Protein AF-A0A1F7H9Z7-F1 (afdb_monomer_lite)

Foldseek 3Di:
DDDPPPPPPDDDQDPCLVVQVVVCVVDPDDDLVVCCVPVVDDSVVSVVSVVVVVVVVVD

InterPro domains:
  IPR036388 Winged helix-like DNA-binding domain superfamily [G3DSA:1.10.10.10] (3-57)
  IPR036390 Winged helix DNA-binding domain superfamily [SSF46785] (11-56)

pLDDT: mean 83.87, std 16.98, range [46.38, 96.81]

Structure (mmCIF, N/CA/C/O backbone):
data_AF-A0A1F7H9Z7-F1
#
_entry.id   AF-A0A1F7H9Z7-F1
#
loop_
_atom_site.group_PDB
_atom_site.id
_atom_site.type_symbol
_atom_site.label_atom_id
_atom_site.label_alt_id
_atom_site.label_comp_id
_atom_site.label_asym_id
_atom_site.label_entity_id
_atom_site.label_seq_id
_atom_site.pdbx_PDB_ins_code
_atom_site.Cartn_x
_atom_site.Cartn_y
_atom_site.Cartn_z
_atom_site.occupancy
_atom_site.B_iso_or_equiv
_atom_site.auth_seq_id
_a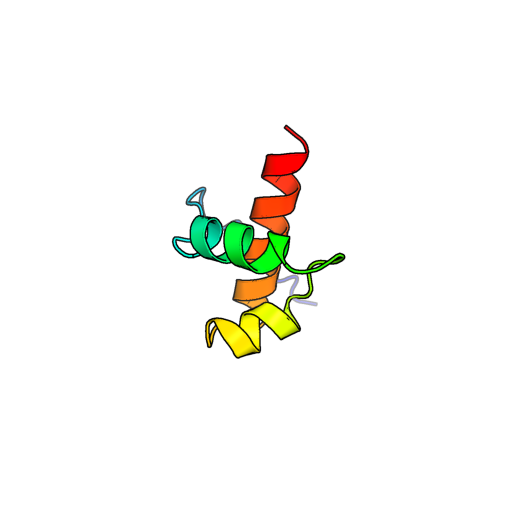tom_site.auth_comp_id
_atom_site.auth_asym_id
_atom_site.auth_atom_id
_atom_site.pdbx_PDB_model_num
ATOM 1 N N . MET A 1 1 ? 18.412 -26.276 -5.181 1.00 48.09 1 MET A N 1
ATOM 2 C CA . MET A 1 1 ? 17.648 -25.096 -4.714 1.00 48.09 1 MET A CA 1
ATOM 3 C C . MET A 1 1 ? 17.315 -24.215 -5.912 1.00 48.09 1 MET A C 1
ATOM 5 O O . MET A 1 1 ? 18.222 -23.638 -6.496 1.00 48.09 1 MET A O 1
ATOM 9 N N . LYS A 1 2 ? 16.054 -24.169 -6.365 1.00 46.38 2 LYS A N 1
ATOM 10 C CA . LYS A 1 2 ? 15.671 -23.333 -7.516 1.00 46.38 2 LYS A CA 1
ATOM 11 C C . LYS A 1 2 ? 15.427 -21.902 -7.036 1.00 46.38 2 LYS A C 1
ATOM 13 O O . LYS A 1 2 ? 14.358 -21.603 -6.513 1.00 46.38 2 LYS A O 1
ATOM 18 N N . GLN A 1 3 ? 16.422 -21.033 -7.210 1.00 52.16 3 GLN A N 1
ATOM 19 C CA . GLN A 1 3 ? 16.253 -19.588 -7.073 1.00 52.16 3 GLN A CA 1
ATOM 20 C C . GLN A 1 3 ? 15.239 -19.124 -8.127 1.00 52.16 3 GLN A C 1
ATOM 22 O O . GLN A 1 3 ? 15.543 -19.059 -9.319 1.00 52.16 3 GLN A O 1
ATOM 27 N N . LYS A 1 4 ? 14.004 -18.837 -7.707 1.00 49.00 4 LYS A N 1
ATOM 28 C CA . LYS A 1 4 ? 13.042 -18.141 -8.562 1.00 49.00 4 LYS A CA 1
ATOM 29 C C . LYS A 1 4 ? 13.485 -16.685 -8.631 1.00 49.00 4 LYS A C 1
ATOM 31 O O . LYS A 1 4 ? 13.183 -15.906 -7.734 1.00 49.00 4 LYS A O 1
ATOM 36 N N . LYS A 1 5 ? 14.220 -16.344 -9.696 1.00 46.56 5 LYS A N 1
ATOM 37 C CA . LYS A 1 5 ? 14.455 -14.962 -10.126 1.00 46.56 5 LYS A CA 1
ATOM 38 C C . LYS A 1 5 ? 13.105 -14.246 -10.132 1.00 46.56 5 LYS A C 1
ATOM 40 O O . LYS A 1 5 ? 12.238 -14.561 -10.949 1.00 46.56 5 LYS A O 1
ATOM 45 N N . SER A 1 6 ? 12.910 -13.335 -9.185 1.00 50.22 6 SER A N 1
ATOM 46 C CA . SER A 1 6 ? 11.775 -12.424 -9.150 1.00 50.22 6 SER A CA 1
ATOM 47 C C . SER A 1 6 ? 11.862 -11.553 -10.393 1.00 50.22 6 SER A C 1
ATOM 49 O O . SER A 1 6 ? 12.632 -10.600 -10.450 1.00 50.22 6 SER A O 1
ATOM 51 N N . LYS A 1 7 ? 11.123 -11.976 -11.417 1.00 46.72 7 LYS A N 1
ATOM 52 C CA . LYS A 1 7 ? 10.914 -11.290 -12.684 1.00 46.72 7 LYS A CA 1
ATOM 53 C C . LYS A 1 7 ? 10.524 -9.846 -12.358 1.00 46.72 7 LYS A C 1
ATOM 55 O O . LYS A 1 7 ? 9.439 -9.613 -11.825 1.00 46.72 7 LYS A O 1
ATOM 60 N N . THR A 1 8 ? 11.437 -8.911 -12.603 1.00 50.09 8 THR A N 1
ATOM 61 C CA . THR A 1 8 ? 11.181 -7.472 -12.589 1.00 50.09 8 THR A CA 1
ATOM 62 C C . THR A 1 8 ? 10.108 -7.225 -13.640 1.00 50.09 8 THR A C 1
ATOM 64 O O . THR A 1 8 ? 10.377 -7.228 -14.836 1.00 50.09 8 THR A O 1
ATOM 67 N N . ILE A 1 9 ? 8.856 -7.176 -13.200 1.00 55.38 9 ILE A N 1
ATOM 68 C CA . ILE A 1 9 ? 7.719 -6.849 -14.051 1.00 55.38 9 ILE A CA 1
ATOM 69 C C . ILE A 1 9 ? 7.768 -5.342 -14.283 1.00 55.38 9 ILE A C 1
ATOM 71 O O . ILE A 1 9 ? 7.525 -4.567 -13.366 1.00 55.38 9 ILE A O 1
ATOM 75 N N . ASN A 1 10 ? 8.219 -4.987 -15.484 1.00 50.44 10 ASN A N 1
ATOM 76 C CA . ASN A 1 10 ? 8.027 -3.735 -16.208 1.00 50.44 10 ASN A CA 1
ATOM 77 C C . ASN A 1 10 ? 7.235 -2.651 -15.459 1.00 50.44 10 ASN A C 1
ATOM 79 O O . ASN A 1 10 ? 6.020 -2.749 -15.360 1.00 50.44 10 ASN A O 1
ATOM 83 N N . GLY A 1 11 ? 7.961 -1.642 -14.966 1.00 63.16 11 GLY A N 1
ATOM 84 C CA . GLY A 1 11 ? 7.829 -0.208 -15.285 1.00 63.16 11 GLY A CA 1
ATOM 85 C C . GLY A 1 11 ? 6.504 0.545 -15.141 1.00 63.16 11 GLY A C 1
ATOM 86 O O . GLY A 1 11 ? 6.556 1.768 -15.070 1.00 63.16 11 GLY A O 1
ATOM 87 N N . GLU A 1 12 ? 5.351 -0.111 -15.089 1.00 78.50 12 GLU A N 1
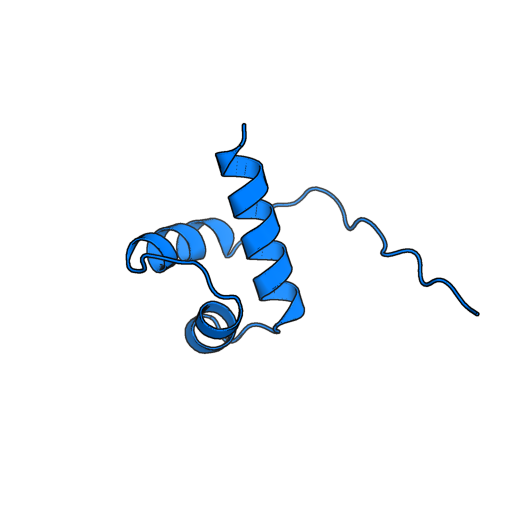ATOM 88 C CA . GLU A 1 12 ? 4.064 0.567 -14.965 1.00 78.50 12 GLU A CA 1
ATOM 89 C C . GLU A 1 12 ? 3.659 0.679 -13.495 1.00 78.50 12 GLU A C 1
ATOM 91 O O . GLU A 1 12 ? 3.666 -0.290 -12.724 1.00 78.50 12 GLU A O 1
ATOM 96 N N . MET A 1 13 ? 3.349 1.911 -13.101 1.00 85.62 13 MET A N 1
ATOM 97 C CA . MET A 1 13 ? 2.787 2.230 -11.797 1.00 85.62 13 MET A CA 1
ATOM 98 C C . MET A 1 13 ? 1.446 1.505 -11.648 1.00 85.62 13 MET A C 1
ATOM 100 O O . MET A 1 13 ? 0.642 1.492 -12.581 1.00 85.62 13 MET A O 1
ATOM 104 N N . ASP A 1 14 ? 1.203 0.866 -10.500 1.00 92.56 14 ASP A N 1
ATOM 105 C CA . ASP A 1 14 ? -0.083 0.203 -10.284 1.00 92.56 14 ASP A CA 1
ATOM 106 C C . ASP A 1 14 ? -1.205 1.263 -10.333 1.00 92.56 14 ASP A C 1
ATOM 108 O O . ASP A 1 14 ? -1.073 2.307 -9.689 1.00 92.56 14 ASP A O 1
ATOM 112 N N . PRO A 1 15 ? -2.316 1.026 -11.056 1.00 93.62 15 PRO A N 1
ATOM 113 C CA . PRO A 1 15 ? -3.390 2.011 -11.198 1.00 93.62 15 PRO A CA 1
ATOM 114 C C . PRO A 1 15 ? -3.994 2.481 -9.872 1.00 93.62 15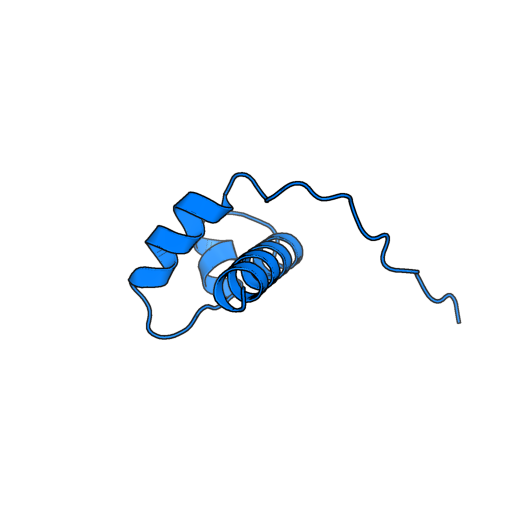 PRO A C 1
ATOM 116 O O . PRO A 1 15 ? -4.575 3.558 -9.813 1.00 93.62 15 PRO A O 1
ATOM 119 N N . LEU A 1 16 ? -3.865 1.682 -8.807 1.00 94.56 16 LEU A N 1
ATOM 120 C CA . LEU A 1 16 ? -4.368 2.033 -7.480 1.00 94.56 16 LEU A CA 1
ATOM 121 C C . LEU A 1 16 ? -3.431 2.965 -6.700 1.00 94.56 16 LEU A C 1
ATOM 123 O O . LEU A 1 16 ? -3.822 3.434 -5.636 1.00 94.56 16 LEU A O 1
ATOM 127 N N . VAL A 1 17 ? -2.210 3.237 -7.177 1.00 92.88 17 VAL A N 1
ATOM 128 C CA . VAL A 1 17 ? -1.227 4.070 -6.459 1.00 92.88 17 VAL A CA 1
ATOM 129 C C . VAL A 1 17 ? -1.790 5.439 -6.054 1.00 92.88 17 VAL A C 1
ATOM 131 O O . VAL A 1 17 ? -1.679 5.752 -4.868 1.00 92.88 17 VAL A O 1
ATOM 134 N N . PRO A 1 18 ? -2.453 6.224 -6.931 1.00 93.38 18 PRO A N 1
ATOM 135 C CA . PRO A 1 18 ? -2.998 7.529 -6.549 1.00 93.38 18 PRO A CA 1
ATOM 136 C C . PRO A 1 18 ? -4.004 7.439 -5.391 1.00 93.38 18 PRO A C 1
ATOM 138 O O . PRO A 1 18 ? -3.854 8.114 -4.373 1.00 93.38 18 PRO A O 1
ATOM 141 N N . GLU A 1 19 ? -4.978 6.530 -5.492 1.00 94.94 19 GLU A N 1
ATOM 142 C CA . GLU A 1 19 ? -5.997 6.327 -4.453 1.00 94.94 19 GLU A CA 1
ATOM 143 C C . GLU A 1 19 ? -5.392 5.805 -3.143 1.00 94.94 19 GLU A C 1
ATOM 145 O O . GLU A 1 19 ? -5.825 6.154 -2.042 1.00 94.94 19 GLU A O 1
ATOM 150 N N . VAL A 1 20 ? -4.375 4.948 -3.246 1.00 94.81 20 VAL A N 1
ATOM 151 C CA . VAL A 1 20 ? -3.669 4.395 -2.093 1.00 94.81 20 VAL A CA 1
ATOM 152 C C . VAL A 1 20 ? -2.886 5.485 -1.367 1.00 94.81 20 VAL A C 1
ATOM 154 O O . VAL A 1 20 ? -2.910 5.504 -0.138 1.00 94.81 20 VAL A O 1
ATOM 157 N N . VAL A 1 21 ? -2.234 6.405 -2.082 1.00 92.88 21 VAL A N 1
ATOM 158 C CA . VAL A 1 21 ? -1.533 7.548 -1.477 1.00 92.88 21 VAL A CA 1
ATOM 159 C C . VAL A 1 21 ? -2.508 8.416 -0.685 1.00 92.88 21 VAL A C 1
ATOM 161 O O . VAL A 1 21 ? -2.265 8.685 0.493 1.00 92.88 21 VAL A O 1
ATOM 164 N N . GLU A 1 22 ? -3.644 8.785 -1.279 1.00 94.00 22 GLU A N 1
ATOM 165 C CA . GLU A 1 22 ? -4.678 9.564 -0.589 1.00 94.00 22 GLU A CA 1
ATOM 166 C C . GLU A 1 22 ? -5.227 8.845 0.646 1.00 94.00 22 GLU A C 1
ATOM 168 O O . GLU A 1 22 ? -5.450 9.455 1.695 1.00 94.00 22 GLU A O 1
ATOM 173 N N . TYR A 1 23 ? -5.437 7.532 0.546 1.00 94.19 23 TYR A N 1
ATOM 174 C CA . TYR A 1 23 ? -5.895 6.731 1.671 1.00 94.19 23 TYR A CA 1
ATOM 175 C C . TYR A 1 23 ? -4.856 6.668 2.795 1.00 94.19 23 TYR A C 1
ATOM 177 O O . TYR A 1 23 ? -5.217 6.790 3.966 1.00 94.19 23 TYR A O 1
ATOM 185 N N . LEU A 1 24 ? -3.579 6.495 2.450 1.00 91.19 24 LEU A N 1
ATOM 186 C CA . LEU A 1 24 ? -2.481 6.392 3.407 1.00 91.19 24 LEU A CA 1
ATOM 187 C C . LEU A 1 24 ? -2.185 7.710 4.123 1.00 91.19 24 LEU A C 1
ATOM 189 O O . LEU A 1 24 ? -1.736 7.656 5.260 1.00 91.19 24 LEU A O 1
ATOM 193 N N . ASN A 1 25 ? -2.510 8.868 3.539 1.00 90.56 25 ASN A N 1
ATOM 194 C CA . ASN A 1 25 ? -2.389 10.172 4.211 1.00 90.56 25 ASN A CA 1
ATOM 195 C C . ASN A 1 25 ? -3.247 10.294 5.488 1.00 90.56 25 ASN A C 1
ATOM 197 O O . ASN A 1 25 ? -3.057 11.220 6.268 1.00 90.56 25 ASN A O 1
ATOM 201 N N . LYS A 1 26 ? -4.189 9.369 5.717 1.00 91.81 26 LYS A N 1
ATOM 202 C CA . LYS A 1 26 ? -5.025 9.306 6.928 1.00 91.81 26 LYS A CA 1
ATOM 203 C C . LYS A 1 26 ? -4.373 8.530 8.078 1.00 91.81 26 LYS A C 1
ATOM 205 O O . LYS A 1 26 ? -4.978 8.422 9.140 1.00 91.81 26 LYS A O 1
ATOM 210 N N . PHE A 1 27 ? -3.200 7.939 7.856 1.00 89.94 27 PHE A N 1
ATOM 211 C CA . PHE A 1 27 ? -2.516 7.072 8.810 1.00 89.94 27 PHE A CA 1
ATOM 212 C C . PHE A 1 27 ? -1.069 7.524 8.996 1.00 89.94 27 PHE A C 1
ATOM 214 O O . PHE A 1 27 ? -0.401 7.895 8.034 1.00 89.94 27 PHE A O 1
ATOM 221 N N . ASP A 1 28 ? -0.555 7.394 10.217 1.00 88.69 28 ASP A N 1
ATOM 222 C CA . ASP A 1 28 ? 0.837 7.747 10.525 1.00 88.69 28 ASP A CA 1
ATOM 223 C C . ASP A 1 28 ? 1.848 6.778 9.892 1.00 88.69 28 ASP A C 1
ATOM 225 O O . ASP A 1 28 ? 3.013 7.117 9.691 1.00 88.69 28 ASP A O 1
ATOM 229 N N . PHE A 1 29 ? 1.416 5.554 9.569 1.00 85.81 29 PHE A N 1
ATOM 230 C CA . PHE A 1 29 ? 2.273 4.522 8.997 1.00 85.81 29 PHE A CA 1
ATOM 231 C C . PHE A 1 29 ? 1.541 3.677 7.937 1.00 85.81 29 PHE A C 1
ATOM 233 O O . PHE A 1 29 ? 0.386 3.279 8.127 1.00 85.81 29 PHE A O 1
ATOM 240 N N . PRO A 1 30 ? 2.206 3.341 6.816 1.00 87.94 30 PRO A N 1
ATOM 241 C CA . PRO A 1 30 ? 1.619 2.496 5.790 1.00 87.94 30 PRO A CA 1
ATOM 242 C C . PRO A 1 30 ? 1.746 1.003 6.125 1.00 87.94 30 PRO A C 1
ATOM 244 O O . PRO A 1 30 ? 2.836 0.497 6.377 1.00 87.94 30 PRO A O 1
ATOM 247 N N . LEU A 1 31 ? 0.634 0.262 6.057 1.00 92.31 31 LEU A N 1
ATOM 248 C CA . LEU A 1 31 ? 0.624 -1.203 6.180 1.00 92.31 31 LEU A CA 1
ATOM 249 C C . LEU A 1 31 ? -0.068 -1.875 4.997 1.00 92.31 31 LEU A C 1
ATOM 251 O O . LEU A 1 31 ? -1.224 -1.586 4.685 1.00 92.31 31 LEU A O 1
ATOM 2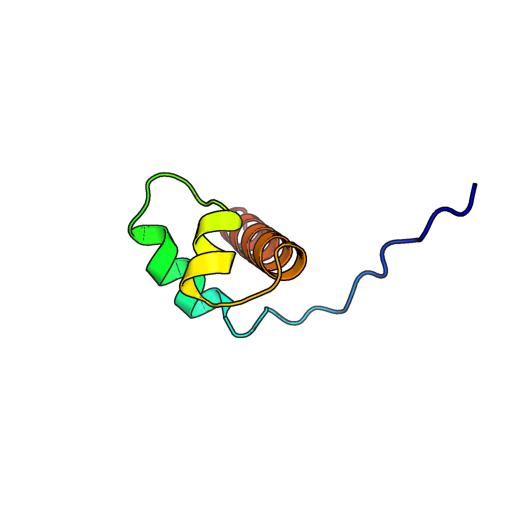55 N N . ALA A 1 32 ? 0.573 -2.903 4.437 1.00 92.69 32 ALA A N 1
ATOM 256 C CA . ALA A 1 32 ? 0.008 -3.697 3.345 1.00 92.69 32 ALA A CA 1
ATOM 257 C C . ALA A 1 32 ? -1.322 -4.371 3.734 1.00 92.69 32 ALA A C 1
ATOM 259 O O . ALA A 1 32 ? -2.234 -4.471 2.914 1.00 92.69 32 ALA A O 1
ATOM 260 N N . ARG A 1 33 ? -1.485 -4.770 5.007 1.00 93.69 33 ARG A N 1
ATOM 261 C CA . ARG A 1 33 ? -2.751 -5.331 5.516 1.00 93.69 33 ARG A CA 1
ATOM 262 C C . ARG A 1 33 ? -3.912 -4.331 5.478 1.00 93.69 33 ARG A C 1
ATOM 264 O O . ARG A 1 33 ? -5.049 -4.754 5.270 1.00 93.69 33 ARG A O 1
ATOM 271 N N .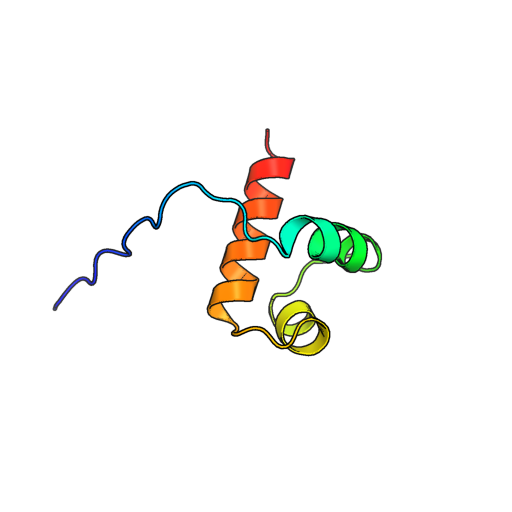 LEU A 1 34 ? -3.650 -3.033 5.668 1.00 92.94 34 LEU A N 1
ATOM 272 C CA . LEU A 1 34 ? -4.682 -1.994 5.560 1.00 92.94 34 LEU A CA 1
ATOM 273 C C . LEU A 1 34 ? -5.163 -1.881 4.111 1.00 92.94 34 LEU A C 1
ATOM 275 O O . LEU A 1 34 ? -6.367 -1.848 3.862 1.00 92.94 34 LEU A O 1
ATOM 279 N N . LEU A 1 35 ? -4.228 -1.920 3.159 1.00 95.31 35 LEU A N 1
ATOM 280 C CA . LEU A 1 35 ? -4.534 -1.869 1.730 1.00 95.31 35 LEU A CA 1
ATOM 281 C C . LEU A 1 35 ? -5.274 -3.115 1.249 1.00 95.31 35 LEU A C 1
ATOM 283 O O . LEU A 1 35 ? -6.261 -3.003 0.528 1.00 95.31 35 LEU A O 1
ATOM 287 N N . GLN A 1 36 ? -4.852 -4.295 1.707 1.00 96.12 36 GLN A N 1
ATOM 288 C CA . GLN A 1 36 ? -5.522 -5.560 1.410 1.00 96.12 36 GLN A CA 1
ATOM 289 C C . GLN A 1 36 ? -7.008 -5.507 1.789 1.00 96.12 36 GLN A C 1
ATOM 291 O O . GLN A 1 36 ? -7.861 -5.873 0.982 1.00 96.12 36 GLN A O 1
ATOM 296 N N . LYS A 1 37 ? -7.329 -5.021 2.996 1.00 95.06 37 LYS A N 1
ATOM 297 C CA . LYS A 1 37 ? -8.719 -4.912 3.461 1.00 95.06 37 LYS A CA 1
ATOM 298 C C . LYS A 1 37 ? -9.496 -3.807 2.742 1.00 95.06 37 LYS A C 1
ATOM 300 O O . LYS A 1 37 ? -10.646 -4.030 2.378 1.00 95.06 37 LYS A O 1
ATOM 305 N N . LYS A 1 38 ? -8.886 -2.635 2.533 1.00 95.88 38 LYS A N 1
ATOM 306 C CA . LYS A 1 38 ? -9.560 -1.465 1.948 1.00 95.88 38 LYS A CA 1
ATOM 307 C C . LYS A 1 38 ? -9.841 -1.625 0.453 1.00 95.88 38 LYS A C 1
ATOM 309 O O . LYS A 1 38 ? -10.956 -1.349 0.023 1.00 95.88 38 LYS A O 1
ATOM 314 N N . PHE A 1 39 ? -8.852 -2.080 -0.313 1.00 94.88 39 PHE A N 1
ATOM 315 C CA . PHE A 1 39 ? -8.902 -2.151 -1.778 1.00 94.88 39 PHE A CA 1
ATOM 316 C C . PHE A 1 39 ? -9.192 -3.561 -2.308 1.00 94.88 39 PHE A C 1
ATOM 318 O O . PHE A 1 39 ? -9.237 -3.767 -3.516 1.00 94.88 39 PHE A O 1
ATOM 325 N N . LYS A 1 40 ? -9.394 -4.547 -1.418 1.00 96.50 40 LYS A N 1
ATOM 326 C CA . LYS A 1 40 ? -9.672 -5.953 -1.769 1.00 96.50 40 LYS A CA 1
ATOM 327 C C . LYS A 1 40 ? -8.630 -6.551 -2.729 1.00 96.50 40 LYS A C 1
ATOM 329 O O . LYS A 1 40 ? -8.957 -7.319 -3.630 1.00 96.50 40 LYS A O 1
ATOM 334 N N . ILE A 1 41 ? -7.360 -6.208 -2.519 1.00 96.31 41 ILE A N 1
ATOM 335 C CA . ILE A 1 41 ? -6.223 -6.694 -3.312 1.00 96.31 41 ILE A CA 1
ATOM 336 C C . ILE A 1 41 ? -5.414 -7.748 -2.554 1.00 96.31 41 ILE A C 1
ATOM 338 O O . ILE A 1 41 ? -5.406 -7.784 -1.328 1.00 96.31 41 ILE A O 1
ATOM 342 N N . GLY A 1 42 ? -4.684 -8.597 -3.280 1.00 96.81 42 GLY A N 1
ATOM 343 C CA . GLY A 1 42 ? -3.768 -9.563 -2.670 1.00 96.81 42 GLY A CA 1
ATOM 344 C C . GLY A 1 42 ? -2.599 -8.891 -1.941 1.00 96.81 42 GLY A C 1
ATOM 345 O O . GLY A 1 42 ? -2.115 -7.840 -2.365 1.00 96.81 42 GLY A O 1
ATOM 346 N N . PHE A 1 43 ? -2.097 -9.535 -0.882 1.00 95.25 43 PHE A N 1
ATOM 347 C CA . PHE A 1 43 ? -1.008 -9.007 -0.049 1.00 95.25 43 PHE A CA 1
ATOM 348 C C . PHE A 1 43 ? 0.237 -8.628 -0.868 1.00 95.25 43 PHE A C 1
ATOM 350 O O . PHE A 1 43 ? 0.744 -7.519 -0.744 1.00 95.25 43 PHE A O 1
ATOM 357 N N . SER A 1 44 ? 0.664 -9.485 -1.802 1.00 95.56 44 SER A N 1
ATOM 358 C CA . SER A 1 44 ? 1.821 -9.197 -2.662 1.00 95.56 44 SER A CA 1
ATOM 359 C C . SER A 1 44 ? 1.623 -7.987 -3.581 1.00 95.56 44 SER A C 1
ATOM 361 O O . SER A 1 44 ? 2.600 -7.350 -3.963 1.00 95.56 44 SER A O 1
ATOM 363 N N . ARG A 1 45 ? 0.380 -7.670 -3.972 1.00 95.38 45 ARG A N 1
ATOM 364 C CA . ARG A 1 45 ? 0.077 -6.461 -4.753 1.00 95.38 45 ARG A CA 1
ATOM 365 C C . ARG A 1 45 ? 0.149 -5.225 -3.859 1.00 95.38 45 ARG A C 1
ATOM 367 O O . ARG A 1 45 ? 0.785 -4.252 -4.240 1.00 95.38 45 ARG A O 1
ATOM 374 N N . ALA A 1 46 ? -0.407 -5.303 -2.650 1.00 96.44 46 ALA A N 1
ATOM 375 C CA . ALA A 1 46 ? -0.309 -4.235 -1.659 1.00 96.44 46 ALA A CA 1
ATOM 376 C C . ALA A 1 46 ? 1.151 -3.886 -1.315 1.00 96.44 46 ALA A C 1
ATOM 378 O O . ALA A 1 46 ? 1.504 -2.712 -1.296 1.00 96.44 46 ALA A O 1
ATOM 379 N N . GLU A 1 47 ? 2.020 -4.880 -1.110 1.00 95.69 47 GLU A N 1
ATOM 380 C CA . GLU A 1 47 ? 3.448 -4.631 -0.860 1.00 95.69 47 GLU A CA 1
ATOM 381 C C . GLU A 1 47 ? 4.157 -3.971 -2.047 1.00 95.69 47 GLU A C 1
ATOM 383 O O . GLU A 1 47 ? 4.979 -3.077 -1.854 1.00 95.69 47 GLU A O 1
ATOM 388 N N . LYS A 1 48 ? 3.832 -4.371 -3.283 1.00 94.75 48 LYS A N 1
ATOM 389 C CA . LYS A 1 48 ? 4.391 -3.733 -4.486 1.00 94.75 48 LYS A CA 1
ATOM 390 C C . LYS A 1 48 ? 3.980 -2.269 -4.590 1.00 94.75 48 LYS A C 1
ATOM 392 O O . LYS A 1 48 ? 4.840 -1.440 -4.863 1.00 94.75 48 LYS A O 1
ATOM 397 N N . ILE A 1 49 ? 2.709 -1.964 -4.330 1.00 94.56 49 ILE A N 1
ATOM 398 C CA . ILE A 1 49 ? 2.194 -0.590 -4.315 1.00 94.56 49 ILE A CA 1
ATOM 399 C C . ILE A 1 49 ? 2.929 0.241 -3.261 1.00 94.56 49 ILE A C 1
ATOM 401 O O . ILE A 1 49 ? 3.413 1.326 -3.564 1.00 94.56 49 ILE A O 1
ATOM 405 N N . LEU A 1 50 ? 3.087 -0.282 -2.040 1.00 94.44 50 LEU A N 1
ATOM 406 C CA . LEU A 1 50 ? 3.842 0.417 -0.996 1.00 94.44 50 LEU A CA 1
ATOM 407 C C . LEU A 1 50 ? 5.284 0.695 -1.415 1.00 94.44 50 LEU A C 1
ATOM 409 O O . LEU A 1 50 ? 5.777 1.802 -1.217 1.00 94.44 50 LEU A O 1
ATOM 413 N N . LYS A 1 51 ? 5.940 -0.282 -2.044 1.00 93.56 51 LYS A N 1
ATOM 414 C CA . LYS A 1 51 ? 7.301 -0.121 -2.553 1.00 93.56 51 LYS A CA 1
ATOM 415 C C . LYS A 1 51 ? 7.390 0.918 -3.678 1.00 93.56 51 LYS A C 1
ATOM 417 O O . LYS A 1 51 ? 8.381 1.642 -3.744 1.00 93.56 51 LYS A O 1
ATOM 422 N N . GLN A 1 5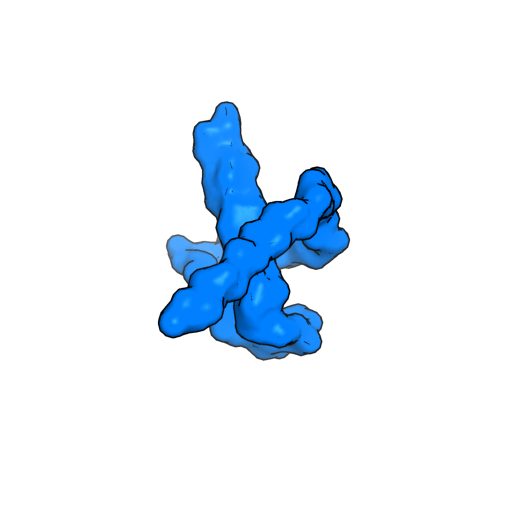2 ? 6.380 1.006 -4.547 1.00 92.06 52 GLN A N 1
ATOM 423 C CA . GLN A 1 52 ? 6.291 2.053 -5.574 1.00 92.06 52 GLN A CA 1
ATOM 424 C C . GLN A 1 52 ? 6.189 3.440 -4.923 1.00 92.06 52 GLN A C 1
ATOM 426 O O . GLN A 1 52 ? 7.025 4.295 -5.201 1.00 92.06 52 GLN A O 1
ATOM 431 N N . ILE A 1 53 ? 5.276 3.615 -3.963 1.00 91.88 53 ILE A N 1
ATOM 432 C CA . ILE A 1 53 ? 5.083 4.880 -3.232 1.00 91.88 53 ILE A CA 1
ATOM 433 C C . ILE A 1 53 ? 6.353 5.298 -2.478 1.00 91.88 53 ILE A C 1
ATOM 435 O O . ILE A 1 53 ? 6.743 6.464 -2.500 1.00 91.88 53 ILE A O 1
ATOM 439 N N . GLU A 1 54 ? 7.027 4.357 -1.814 1.00 90.44 54 GLU A N 1
ATOM 440 C CA . GLU A 1 54 ? 8.281 4.641 -1.110 1.00 90.44 54 GLU A CA 1
ATOM 441 C C . GLU A 1 54 ? 9.395 5.074 -2.075 1.00 90.44 54 GLU A C 1
ATOM 443 O O . GLU A 1 54 ? 10.180 5.964 -1.752 1.00 90.44 54 GLU A O 1
ATOM 448 N N . THR A 1 55 ? 9.454 4.473 -3.266 1.00 89.62 55 THR A N 1
ATOM 449 C CA . THR A 1 55 ? 10.447 4.827 -4.291 1.00 89.62 55 THR A CA 1
ATOM 450 C C . THR A 1 55 ? 10.204 6.232 -4.841 1.00 89.62 55 THR A C 1
ATOM 452 O O . THR A 1 55 ? 11.162 6.970 -5.056 1.00 89.62 55 THR A O 1
ATOM 455 N N . GLU A 1 56 ? 8.943 6.621 -5.037 1.00 84.94 56 GLU A N 1
ATOM 456 C CA . GLU A 1 56 ? 8.574 7.964 -5.499 1.00 84.94 56 GLU A CA 1
ATOM 457 C C . GLU A 1 56 ? 8.876 9.047 -4.462 1.00 84.94 56 GLU A C 1
ATOM 459 O O . GLU A 1 56 ? 9.395 10.093 -4.827 1.00 84.94 56 GLU A O 1
ATOM 464 N N . ARG A 1 57 ? 8.643 8.788 -3.168 1.00 82.56 57 ARG A N 1
ATOM 465 C CA . ARG A 1 57 ? 8.944 9.751 -2.087 1.00 82.56 57 ARG A CA 1
ATOM 466 C C . ARG A 1 57 ? 10.435 10.030 -1.881 1.00 82.56 57 ARG A C 1
ATOM 468 O O . ARG A 1 57 ? 10.777 11.002 -1.218 1.00 82.56 57 ARG A O 1
ATOM 475 N N . ARG A 1 58 ? 11.311 9.137 -2.351 1.00 76.31 58 ARG A N 1
ATOM 476 C CA . ARG A 1 58 ? 12.774 9.264 -2.221 1.00 76.31 58 ARG A CA 1
ATOM 477 C C . ARG A 1 58 ? 13.432 9.959 -3.418 1.00 76.31 58 ARG A C 1
ATOM 479 O O . ARG A 1 58 ? 14.642 10.171 -3.368 1.00 76.31 58 ARG A O 1
ATOM 486 N N . LYS A 1 59 ? 12.682 10.233 -4.486 1.00 60.44 59 LYS A N 1
ATOM 487 C CA . LYS A 1 59 ? 13.137 11.047 -5.618 1.00 60.44 59 LYS A CA 1
ATOM 488 C C . LYS A 1 59 ? 12.878 12.520 -5.345 1.00 60.44 59 LYS A C 1
ATOM 490 O O . LYS A 1 59 ? 13.724 13.314 -5.802 1.00 60.44 59 LYS A O 1
#

Organism: NCBI:txid1802040

Radius of gyration: 12.69 Å; chains: 1; bounding box: 27×36×27 Å

Secondary structure (DSSP, 8-state):
----------SPPPTTHHHHHHHHTTSSS--HHHHHHHH---HHHHHHHHHHHHHHHT-

Sequence (59 aa):
MKQKKSKTINGEMDPLVPEVVEYLNKFDFPLARLLQKKFKIGFSRAEKILKQIETERRK